Protein AF-A0AA42CRQ1-F1 (afdb_monomer_lite)

Radius of gyration: 16.34 Å; chains: 1; bounding box: 42×25×51 Å

Organism: NCBI:txid2949735

Sequence (83 aa):
MFAILRQAGGRRYEVDFEDDAVVVDVAMNATTVQITMTAADDDDPEKKRFVTVAVPREALITALAVAGRCAGPGSKQKPKLVS

Secondary structure (DSSP, 8-state):
-EEEEE-TTS-EEEEE-TTS-EEEEEEE-SSEEEEEEEETT---TTT--EEEEEEEHHHHHHHHHHHHHH--S----------

pLDDT: mean 70.41, std 16.45, range [39.75, 91.81]

Foldseek 3Di:
DWDWDQDPVRDTDIFCLDPFDKDWDWDDDPFKIKIKIWGPPCPDPVPIRMDIDIDTPVVVVVVVVVVVVVPDPDDPPPDDDDD

Structure (mmCIF, N/CA/C/O backbone):
data_AF-A0AA42CRQ1-F1
#
_entry.id   AF-A0AA42CRQ1-F1
#
loop_
_atom_site.group_PDB
_atom_site.id
_atom_site.type_symbol
_atom_site.label_atom_id
_atom_site.label_alt_id
_atom_site.label_comp_id
_atom_site.label_asym_id
_atom_site.label_entity_id
_atom_site.label_seq_id
_atom_site.pdbx_PDB_ins_code
_atom_site.Cartn_x
_atom_site.Cartn_y
_atom_site.Cartn_z
_atom_site.occupancy
_atom_site.B_iso_or_equiv
_atom_site.auth_seq_id
_atom_site.auth_comp_id
_atom_site.auth_asym_id
_atom_site.auth_atom_id
_atom_site.pdbx_PDB_model_num
ATOM 1 N N . MET A 1 1 ? 1.852 4.555 -16.581 1.00 54.75 1 MET A N 1
ATOM 2 C CA . MET A 1 1 ? 0.812 4.115 -15.620 1.00 54.75 1 MET A CA 1
ATOM 3 C C . MET A 1 1 ? 1.001 4.866 -14.305 1.00 54.75 1 MET A C 1
ATOM 5 O O . MET A 1 1 ? 2.097 4.890 -13.770 1.00 54.75 1 MET A O 1
ATOM 9 N N . PHE A 1 2 ? -0.058 5.481 -13.765 1.00 46.41 2 PHE A N 1
ATOM 10 C CA . PHE A 1 2 ? 0.024 6.294 -12.541 1.00 46.41 2 PHE A CA 1
ATOM 11 C C . PHE A 1 2 ? -0.741 5.629 -11.396 1.00 46.41 2 PHE A C 1
ATOM 13 O O . PHE A 1 2 ? -1.896 5.234 -11.581 1.00 46.41 2 PHE A O 1
ATOM 20 N N . ALA A 1 3 ? -0.149 5.569 -10.200 1.00 55.28 3 ALA A N 1
ATOM 21 C CA . ALA A 1 3 ? -0.899 5.250 -8.989 1.00 55.28 3 ALA A CA 1
ATOM 22 C C . ALA A 1 3 ? -1.269 6.560 -8.282 1.00 55.28 3 ALA A C 1
ATOM 24 O O . ALA A 1 3 ? -0.418 7.260 -7.734 1.00 55.28 3 ALA A O 1
ATOM 25 N N . ILE A 1 4 ? -2.558 6.910 -8.305 1.00 53.91 4 ILE A N 1
ATOM 26 C CA . ILE A 1 4 ? -3.066 8.102 -7.619 1.00 53.91 4 ILE A CA 1
ATOM 27 C C . ILE A 1 4 ? -3.657 7.671 -6.282 1.00 53.91 4 ILE A C 1
ATOM 29 O O . ILE A 1 4 ? -4.752 7.107 -6.225 1.00 53.91 4 ILE A O 1
ATOM 33 N N . LEU A 1 5 ? -2.961 7.997 -5.195 1.00 57.12 5 LEU A N 1
ATOM 34 C CA . LEU A 1 5 ? -3.457 7.769 -3.843 1.00 57.12 5 LEU A CA 1
ATOM 35 C C . LEU A 1 5 ? -4.049 9.064 -3.289 1.00 57.12 5 LEU A C 1
ATOM 37 O O . LEU A 1 5 ? -3.382 10.092 -3.152 1.00 57.12 5 LEU A O 1
ATOM 41 N N . ARG A 1 6 ? -5.347 9.007 -2.976 1.00 53.00 6 ARG A N 1
ATOM 42 C CA . ARG A 1 6 ? -6.088 10.094 -2.332 1.00 53.00 6 ARG A CA 1
ATOM 43 C C . ARG A 1 6 ? -6.285 9.743 -0.864 1.00 53.00 6 ARG A C 1
ATOM 45 O O . ARG A 1 6 ? -7.201 9.002 -0.521 1.00 53.00 6 ARG A O 1
ATOM 52 N N . GLN A 1 7 ? -5.425 10.264 0.007 1.00 44.34 7 GLN A N 1
ATOM 53 C CA . GLN A 1 7 ? -5.674 10.191 1.445 1.00 44.34 7 GLN A CA 1
ATOM 54 C C . GLN A 1 7 ? -6.844 11.125 1.801 1.00 44.34 7 GLN A C 1
ATOM 56 O O . GLN A 1 7 ? -6.999 12.189 1.198 1.00 44.34 7 GLN A O 1
ATOM 61 N N . ALA A 1 8 ? -7.630 10.783 2.826 1.00 47.09 8 ALA A N 1
ATOM 62 C CA . ALA A 1 8 ? -8.777 11.571 3.303 1.00 47.09 8 ALA A CA 1
ATOM 63 C C . ALA A 1 8 ? -8.437 13.006 3.791 1.00 47.09 8 ALA A C 1
ATOM 65 O O . ALA A 1 8 ? -9.331 13.748 4.175 1.00 47.09 8 ALA A O 1
ATOM 66 N N . GLY A 1 9 ? -7.163 13.418 3.748 1.00 53.12 9 GLY A N 1
ATOM 67 C CA . GLY A 1 9 ? -6.696 14.780 4.038 1.00 53.12 9 GLY A CA 1
ATOM 68 C C . GLY A 1 9 ? -6.429 15.650 2.802 1.00 53.12 9 GLY A C 1
ATOM 69 O O . GLY A 1 9 ? -5.784 16.684 2.929 1.00 53.12 9 GLY A O 1
ATOM 70 N N . GLY A 1 10 ? -6.835 15.224 1.598 1.00 51.25 10 GLY A N 1
ATOM 71 C CA . GLY A 1 10 ? -6.697 16.015 0.362 1.00 51.25 10 GLY A CA 1
ATOM 72 C C . GLY A 1 10 ? -5.275 16.098 -0.210 1.00 51.25 10 GLY A C 1
ATOM 73 O O . GLY A 1 10 ? -5.072 16.685 -1.272 1.00 51.25 10 GLY A O 1
ATOM 74 N N . ARG A 1 11 ? -4.286 15.486 0.449 1.00 51.53 11 ARG A N 1
ATOM 75 C CA . ARG A 1 11 ? -2.910 15.411 -0.048 1.00 51.53 11 ARG A CA 1
ATOM 76 C C . ARG A 1 11 ? -2.827 14.326 -1.122 1.00 51.53 11 ARG A C 1
ATOM 78 O O . ARG A 1 11 ? -3.069 13.151 -0.846 1.00 51.53 11 ARG A O 1
ATOM 85 N N . ARG A 1 12 ? -2.548 14.749 -2.356 1.00 60.31 12 ARG A N 1
ATOM 86 C CA . ARG A 1 12 ? -2.350 13.869 -3.510 1.00 60.31 12 ARG A CA 1
ATOM 87 C C . ARG A 1 12 ? -0.887 13.451 -3.535 1.00 60.31 12 ARG A C 1
ATOM 89 O O . ARG A 1 12 ? -0.018 14.293 -3.740 1.00 60.31 12 ARG A O 1
ATOM 96 N N . TYR A 1 13 ? -0.644 12.168 -3.306 1.00 61.19 13 TYR A N 1
ATOM 97 C CA . TYR A 1 13 ? 0.643 11.556 -3.596 1.00 61.19 13 TYR A CA 1
ATOM 98 C C . TYR A 1 13 ? 0.504 10.889 -4.956 1.00 61.19 13 TYR A C 1
ATOM 100 O O . TYR A 1 13 ? -0.309 9.980 -5.133 1.00 61.19 13 TYR A O 1
ATOM 108 N N . GLU A 1 14 ? 1.225 11.431 -5.926 1.00 62.91 14 GLU A N 1
ATOM 109 C CA . GLU A 1 14 ? 1.280 10.913 -7.283 1.00 62.91 14 GLU A CA 1
ATOM 110 C C . GLU A 1 14 ? 2.686 10.384 -7.496 1.00 62.91 14 GLU A C 1
ATOM 112 O O . GLU A 1 14 ? 3.654 11.139 -7.438 1.00 62.91 14 GLU A O 1
ATOM 117 N N . VAL A 1 15 ? 2.775 9.070 -7.658 1.00 70.62 15 VAL A N 1
ATOM 118 C CA . VAL A 1 15 ? 3.988 8.407 -8.115 1.00 70.62 15 VAL A CA 1
ATOM 119 C C . VAL A 1 15 ? 3.682 7.918 -9.521 1.00 70.62 15 VAL A C 1
ATOM 121 O O . VAL A 1 15 ? 2.718 7.173 -9.735 1.00 70.62 15 VAL A O 1
ATOM 124 N N . ASP A 1 16 ? 4.455 8.418 -10.480 1.00 72.69 16 ASP A N 1
ATOM 125 C CA . ASP A 1 16 ? 4.443 7.912 -11.844 1.00 72.69 16 ASP A CA 1
ATOM 126 C C . ASP A 1 16 ? 5.320 6.664 -11.888 1.00 72.69 16 ASP A C 1
ATOM 128 O O . ASP A 1 16 ? 6.516 6.733 -11.606 1.00 72.69 16 ASP A O 1
ATOM 132 N N . PHE A 1 17 ? 4.695 5.525 -12.172 1.00 72.00 17 PHE A N 1
ATOM 133 C CA . PHE A 1 17 ? 5.383 4.248 -12.340 1.00 72.00 17 PHE A CA 1
ATOM 134 C C . PHE A 1 17 ? 5.742 3.999 -13.809 1.00 72.00 17 PHE A C 1
ATOM 136 O O . PHE A 1 17 ? 6.241 2.927 -14.125 1.00 72.00 17 PHE A O 1
ATOM 143 N N . GLU A 1 18 ? 5.489 4.966 -14.703 1.00 75.38 18 GLU A N 1
ATOM 144 C CA . GLU A 1 18 ? 5.698 4.828 -16.145 1.00 75.38 18 GLU A CA 1
ATOM 145 C C . GLU A 1 18 ? 5.040 3.534 -16.659 1.00 75.38 18 GLU A C 1
ATOM 147 O O . GLU A 1 18 ? 3.980 3.151 -16.160 1.00 75.38 18 GLU A O 1
ATOM 152 N N . ASP A 1 19 ? 5.589 2.871 -17.670 1.00 71.69 19 ASP A N 1
ATOM 153 C CA . ASP A 1 19 ? 5.025 1.620 -18.195 1.00 71.69 19 ASP A CA 1
ATOM 154 C C . ASP A 1 19 ? 5.569 0.368 -17.487 1.00 71.69 19 ASP A C 1
ATOM 156 O O . ASP A 1 19 ? 5.350 -0.754 -17.951 1.00 71.69 19 ASP A O 1
ATOM 160 N N . ASP A 1 20 ? 6.222 0.552 -16.338 1.00 75.69 20 ASP A N 1
ATOM 161 C CA . ASP A 1 20 ? 6.811 -0.544 -15.584 1.00 75.69 20 ASP A CA 1
ATOM 162 C C . ASP A 1 20 ? 5.742 -1.351 -14.848 1.00 75.69 20 ASP A C 1
ATOM 164 O O . ASP A 1 20 ? 4.720 -0.839 -14.368 1.00 75.69 20 ASP A O 1
ATOM 168 N N . ALA A 1 21 ? 5.991 -2.655 -14.725 1.00 73.56 21 ALA A N 1
ATOM 169 C CA . ALA A 1 21 ? 5.156 -3.505 -13.895 1.00 73.56 21 ALA A CA 1
ATOM 170 C C . ALA A 1 21 ? 5.213 -3.018 -12.437 1.00 73.56 21 ALA A C 1
ATOM 172 O O . ALA A 1 21 ? 6.268 -2.648 -11.930 1.00 73.56 21 ALA A O 1
ATOM 173 N N . VAL A 1 22 ? 4.075 -3.031 -11.739 1.00 80.50 22 VAL A N 1
ATOM 174 C CA . VAL A 1 22 ? 3.987 -2.592 -10.338 1.00 80.50 22 VAL A CA 1
ATOM 175 C C . VAL A 1 22 ? 3.702 -3.791 -9.442 1.00 80.50 22 VAL A C 1
ATOM 177 O O . VAL A 1 22 ? 2.701 -4.488 -9.618 1.00 80.50 22 VAL A O 1
ATOM 180 N N . VAL A 1 23 ? 4.558 -4.003 -8.446 1.00 84.06 23 VAL A N 1
ATOM 181 C CA . VAL A 1 23 ? 4.351 -4.971 -7.366 1.00 84.06 23 VAL A CA 1
ATOM 182 C C . VAL A 1 23 ? 3.590 -4.286 -6.239 1.00 84.06 23 VAL A C 1
ATOM 184 O O . VAL A 1 23 ? 3.999 -3.228 -5.764 1.00 84.06 23 VAL A O 1
ATOM 187 N N . VAL A 1 24 ? 2.477 -4.885 -5.811 1.00 84.25 24 VAL A N 1
ATOM 188 C CA . VAL A 1 24 ? 1.670 -4.393 -4.688 1.00 84.25 24 VAL A CA 1
ATOM 189 C C . VAL A 1 24 ? 1.766 -5.377 -3.530 1.00 84.25 24 VAL A C 1
ATOM 191 O O . VAL A 1 24 ? 1.200 -6.467 -3.588 1.00 84.25 24 VAL A O 1
ATOM 194 N N . ASP A 1 25 ? 2.433 -4.959 -2.462 1.00 85.06 25 ASP A N 1
ATOM 195 C CA . ASP A 1 25 ? 2.526 -5.695 -1.209 1.00 85.06 25 ASP A CA 1
ATOM 196 C C . ASP A 1 25 ? 1.497 -5.174 -0.210 1.00 85.06 25 ASP A C 1
ATOM 198 O O . ASP A 1 25 ? 1.406 -3.975 0.064 1.00 85.06 25 ASP A O 1
ATOM 202 N N . VAL A 1 26 ? 0.725 -6.090 0.371 1.00 86.69 26 VAL A N 1
ATOM 203 C CA . VAL A 1 26 ? -0.272 -5.766 1.394 1.00 86.69 26 VAL A CA 1
ATOM 204 C C . VAL A 1 26 ? 0.091 -6.484 2.683 1.00 86.69 26 VAL A C 1
ATOM 206 O O . VAL A 1 26 ? 0.002 -7.706 2.779 1.00 86.69 26 VAL A O 1
ATOM 209 N N . ALA A 1 27 ? 0.467 -5.708 3.694 1.00 89.38 27 ALA A N 1
ATOM 210 C CA . ALA A 1 27 ? 0.703 -6.184 5.048 1.00 89.38 27 ALA A CA 1
ATOM 211 C C . ALA A 1 27 ? -0.422 -5.703 5.965 1.00 89.38 27 ALA A C 1
ATOM 213 O O . ALA A 1 27 ? -0.907 -4.579 5.860 1.00 89.38 27 ALA A O 1
ATOM 214 N N . MET A 1 28 ? -0.854 -6.549 6.892 1.00 88.88 28 MET A N 1
ATOM 215 C CA . MET A 1 28 ? -2.008 -6.262 7.735 1.00 88.88 28 MET A CA 1
ATOM 216 C C . MET A 1 28 ? -1.763 -6.730 9.159 1.00 88.88 28 MET A C 1
ATOM 218 O O . MET A 1 28 ? -1.288 -7.840 9.386 1.00 88.88 28 MET A O 1
ATOM 222 N N . ASN A 1 29 ? -2.123 -5.885 10.120 1.00 90.94 29 ASN A N 1
ATOM 223 C CA . ASN A 1 29 ? -2.171 -6.240 11.532 1.00 90.94 29 ASN A CA 1
ATOM 224 C C . ASN A 1 29 ? -3.577 -5.983 12.103 1.00 90.94 29 ASN A C 1
ATOM 226 O O . ASN A 1 29 ? -4.528 -5.737 11.358 1.00 90.94 29 ASN A O 1
ATOM 230 N N . ALA A 1 30 ? -3.724 -6.075 13.427 1.00 91.81 30 ALA A N 1
ATOM 231 C CA . ALA A 1 30 ? -5.012 -5.913 14.101 1.00 91.81 30 ALA A CA 1
ATOM 232 C C . ALA A 1 30 ? -5.645 -4.519 13.916 1.00 91.81 30 ALA A C 1
ATOM 234 O O . ALA A 1 30 ? -6.865 -4.400 13.965 1.00 91.81 30 ALA A O 1
ATOM 235 N N . THR A 1 31 ? -4.844 -3.481 13.671 1.00 90.25 31 THR A N 1
ATOM 236 C CA . THR A 1 31 ? -5.296 -2.079 13.676 1.00 90.25 31 THR A CA 1
ATOM 237 C C . THR A 1 31 ? -5.150 -1.408 12.312 1.00 90.25 31 THR A C 1
ATOM 239 O O . THR A 1 31 ? -5.957 -0.552 11.948 1.00 90.25 31 THR A O 1
ATOM 242 N N . THR A 1 32 ? -4.154 -1.812 11.528 1.00 90.06 32 THR A N 1
ATOM 243 C CA . THR A 1 32 ? -3.701 -1.093 10.336 1.00 90.06 32 THR A CA 1
ATOM 244 C C . THR A 1 32 ? -3.455 -2.057 9.185 1.00 90.06 32 THR A C 1
ATOM 246 O O . THR A 1 32 ? -2.955 -3.168 9.372 1.00 90.06 32 THR A O 1
ATOM 249 N N . VAL A 1 33 ? -3.774 -1.598 7.980 1.00 90.06 33 VAL A N 1
ATOM 250 C CA . VAL A 1 33 ? -3.359 -2.213 6.722 1.00 90.06 33 VAL A CA 1
ATOM 251 C C . VAL A 1 33 ? -2.342 -1.289 6.072 1.00 90.06 33 VAL A C 1
ATOM 253 O O . VAL A 1 33 ? -2.609 -0.102 5.883 1.00 90.06 33 VAL A O 1
ATOM 256 N N . GLN A 1 34 ? -1.175 -1.832 5.764 1.00 89.50 34 GLN A N 1
ATOM 257 C CA . GLN A 1 34 ? -0.126 -1.167 5.017 1.00 89.50 34 GLN A CA 1
ATOM 258 C C . GLN A 1 34 ? -0.117 -1.711 3.591 1.00 89.50 34 GLN A C 1
ATOM 260 O O . GLN A 1 34 ? -0.031 -2.919 3.383 1.00 89.50 34 GLN A O 1
ATOM 265 N N . ILE A 1 35 ? -0.209 -0.814 2.618 1.00 88.31 35 ILE A N 1
ATOM 266 C CA . ILE A 1 35 ? -0.124 -1.134 1.196 1.00 88.31 35 ILE A CA 1
ATOM 267 C C . ILE A 1 35 ? 1.131 -0.453 0.674 1.00 88.31 35 ILE A C 1
ATOM 269 O O . ILE A 1 35 ? 1.250 0.769 0.766 1.00 88.31 35 ILE A O 1
ATOM 273 N N . THR A 1 36 ? 2.049 -1.242 0.139 1.00 84.38 36 THR A N 1
ATOM 274 C CA . THR A 1 36 ? 3.261 -0.772 -0.519 1.00 84.38 36 THR A CA 1
ATOM 275 C C . THR A 1 36 ? 3.139 -1.084 -2.002 1.00 84.38 36 THR A C 1
ATOM 277 O O . THR A 1 36 ? 2.811 -2.206 -2.368 1.00 84.38 36 THR A O 1
ATOM 280 N N . MET A 1 37 ? 3.379 -0.106 -2.864 1.00 84.75 37 MET A N 1
ATOM 281 C CA . MET A 1 37 ? 3.456 -0.308 -4.310 1.00 84.75 37 MET A CA 1
ATOM 282 C C . MET A 1 37 ? 4.862 0.051 -4.764 1.00 84.75 37 MET A C 1
ATOM 284 O O . MET A 1 37 ? 5.341 1.120 -4.391 1.00 84.75 37 MET A O 1
ATOM 288 N N . THR A 1 38 ? 5.499 -0.807 -5.552 1.00 83.81 38 THR A N 1
ATOM 289 C CA . THR A 1 38 ? 6.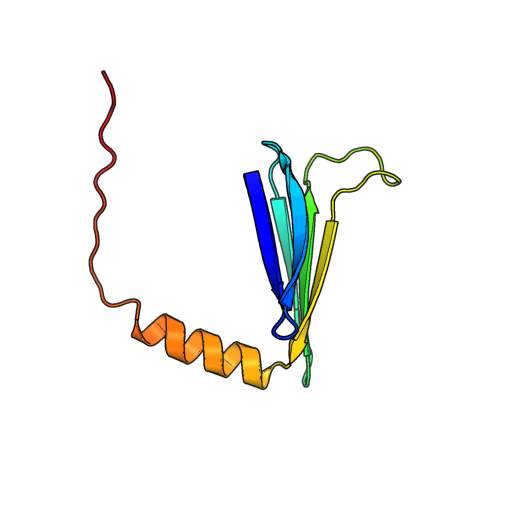892 -0.652 -5.997 1.00 83.81 38 THR A CA 1
ATOM 290 C C . THR A 1 38 ? 6.992 -0.969 -7.486 1.00 83.81 38 THR A C 1
ATOM 292 O O . THR A 1 38 ? 6.392 -1.946 -7.933 1.00 83.81 38 THR A O 1
ATOM 295 N N . ALA A 1 39 ? 7.745 -0.178 -8.253 1.00 82.69 39 ALA A N 1
ATOM 296 C CA . ALA A 1 39 ? 8.111 -0.540 -9.624 1.00 82.69 39 ALA A CA 1
ATOM 297 C C . ALA A 1 39 ? 8.947 -1.836 -9.616 1.00 82.69 39 ALA A C 1
ATOM 299 O O . ALA A 1 39 ? 9.892 -1.965 -8.836 1.00 82.69 39 ALA A O 1
ATOM 300 N N . ALA A 1 40 ? 8.571 -2.814 -10.439 1.00 70.94 40 ALA A N 1
ATOM 301 C CA . ALA A 1 40 ? 9.177 -4.142 -10.471 1.00 70.94 40 ALA A CA 1
ATOM 302 C C . ALA A 1 40 ? 10.609 -4.116 -11.025 1.00 70.94 40 ALA A C 1
ATOM 304 O O . ALA A 1 40 ? 11.465 -4.819 -10.495 1.00 70.94 40 ALA A O 1
ATOM 305 N N . ASP A 1 41 ? 10.854 -3.270 -12.028 1.00 65.44 41 ASP A N 1
ATOM 306 C CA . ASP A 1 41 ? 12.106 -3.211 -12.796 1.00 65.44 41 ASP A CA 1
ATOM 307 C C . ASP A 1 41 ? 12.992 -2.013 -12.404 1.00 65.44 41 ASP A C 1
ATOM 309 O O . ASP A 1 41 ? 13.825 -1.539 -13.175 1.00 65.44 41 ASP A O 1
ATOM 313 N N . ASP A 1 42 ? 12.824 -1.498 -11.184 1.00 64.44 42 ASP A N 1
ATOM 314 C CA . ASP A 1 42 ? 13.679 -0.432 -10.661 1.00 64.44 42 ASP A CA 1
ATOM 315 C C . ASP A 1 42 ? 14.951 -1.046 -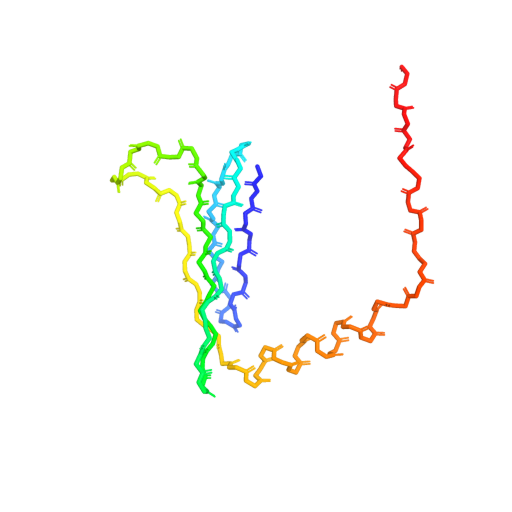10.044 1.00 64.44 42 ASP A C 1
ATOM 317 O O . ASP A 1 42 ? 15.027 -1.336 -8.841 1.00 64.44 42 ASP A O 1
ATOM 321 N N . ASP A 1 43 ? 15.933 -1.303 -10.916 1.00 60.44 43 ASP A N 1
ATOM 322 C CA . ASP A 1 43 ? 17.257 -1.862 -10.591 1.00 60.44 43 ASP A CA 1
ATOM 323 C C . ASP A 1 43 ? 18.110 -0.925 -9.714 1.00 60.44 43 ASP A C 1
ATOM 325 O O . ASP A 1 43 ? 19.121 -1.346 -9.144 1.00 60.44 43 ASP A O 1
ATOM 329 N N . ASP A 1 44 ? 17.710 0.343 -9.578 1.00 60.16 44 ASP A N 1
ATOM 330 C CA . ASP A 1 44 ? 18.390 1.343 -8.761 1.00 60.16 44 ASP A CA 1
ATOM 331 C C . ASP A 1 44 ? 17.728 1.438 -7.366 1.00 60.16 44 ASP A C 1
ATOM 333 O O . ASP A 1 44 ? 16.648 2.021 -7.209 1.00 60.16 44 ASP A O 1
ATOM 337 N N . PRO A 1 45 ? 18.353 0.893 -6.303 1.00 61.94 45 PRO A N 1
ATOM 338 C CA . PRO A 1 45 ? 17.790 0.934 -4.956 1.00 61.94 45 PRO A CA 1
ATOM 339 C C . PRO A 1 45 ? 17.664 2.356 -4.387 1.00 61.94 45 PRO A C 1
ATOM 341 O O . PRO A 1 45 ? 16.899 2.540 -3.440 1.00 61.94 45 PRO A O 1
ATOM 344 N N . GLU A 1 46 ? 18.365 3.353 -4.943 1.00 61.06 46 GLU A N 1
ATOM 345 C CA . GLU A 1 46 ? 18.249 4.761 -4.542 1.00 61.06 46 GLU A CA 1
ATOM 346 C C . GLU A 1 46 ? 17.121 5.499 -5.281 1.00 61.06 46 GLU A C 1
ATOM 348 O O . GLU A 1 46 ? 16.647 6.529 -4.796 1.00 61.06 46 GLU A O 1
ATOM 353 N N . LYS A 1 47 ? 16.656 4.971 -6.423 1.00 59.81 47 LYS A N 1
ATOM 354 C CA . LYS A 1 47 ? 15.583 5.573 -7.237 1.00 59.81 47 LYS A CA 1
ATOM 355 C C . LYS A 1 47 ? 14.285 4.792 -7.265 1.00 59.81 47 LYS A C 1
ATOM 357 O O . LYS A 1 47 ? 13.341 5.285 -7.879 1.00 59.81 47 LYS A O 1
ATOM 362 N N . LYS A 1 48 ? 14.215 3.664 -6.546 1.00 67.44 48 LYS A N 1
ATOM 363 C CA . LYS A 1 48 ? 13.000 2.860 -6.396 1.00 67.44 48 LYS A CA 1
ATOM 364 C C . LYS A 1 48 ? 11.771 3.744 -6.252 1.00 67.44 48 LYS A C 1
ATOM 366 O O . LYS A 1 48 ? 11.540 4.368 -5.215 1.00 67.44 48 LYS A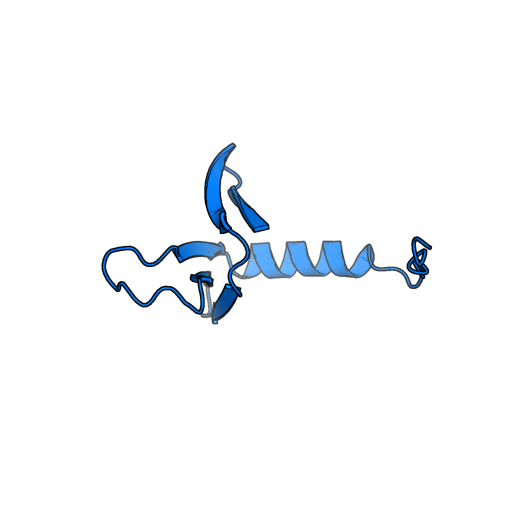 O 1
ATOM 371 N N . ARG A 1 49 ? 10.962 3.779 -7.306 1.00 74.44 49 ARG A N 1
ATOM 372 C CA . ARG A 1 49 ? 9.637 4.384 -7.275 1.00 74.44 49 ARG A CA 1
ATOM 373 C C . ARG A 1 49 ? 8.770 3.480 -6.425 1.00 74.44 49 ARG A C 1
ATOM 375 O O . ARG A 1 49 ? 8.360 2.401 -6.851 1.00 74.44 49 ARG A O 1
ATOM 382 N N . PHE A 1 50 ? 8.536 3.906 -5.191 1.00 78.06 50 PHE A N 1
ATOM 383 C CA . PHE A 1 50 ? 7.621 3.225 -4.296 1.00 78.06 50 PHE A CA 1
ATOM 384 C C . PHE A 1 50 ? 6.712 4.208 -3.572 1.00 78.06 50 PHE A C 1
ATOM 386 O O . PHE A 1 50 ? 7.041 5.374 -3.348 1.00 78.06 50 PHE A O 1
ATOM 393 N N . VAL A 1 51 ? 5.547 3.712 -3.178 1.00 80.81 51 VAL A N 1
ATOM 394 C CA . VAL A 1 51 ? 4.640 4.421 -2.285 1.00 80.81 51 VAL A CA 1
ATOM 395 C C . VAL A 1 51 ? 4.128 3.468 -1.225 1.00 80.81 51 VAL A C 1
ATOM 397 O O . VAL A 1 51 ? 3.703 2.358 -1.529 1.00 80.81 51 VAL A O 1
ATOM 400 N N . THR A 1 52 ? 4.140 3.926 0.023 1.00 82.62 52 THR A N 1
ATOM 401 C CA . THR A 1 52 ? 3.589 3.185 1.156 1.00 82.62 52 THR A CA 1
ATOM 402 C C . THR A 1 52 ? 2.468 3.993 1.778 1.00 82.62 52 THR A C 1
ATOM 404 O O . THR A 1 52 ? 2.655 5.153 2.144 1.00 82.62 52 THR A O 1
ATOM 407 N N . VAL A 1 53 ? 1.302 3.372 1.933 1.00 84.56 53 VAL A N 1
ATOM 408 C CA . VAL A 1 53 ? 0.162 3.958 2.639 1.00 84.56 53 VAL A CA 1
ATOM 409 C C . VAL A 1 53 ? -0.282 3.059 3.774 1.00 84.56 53 VAL A C 1
ATOM 411 O O . VAL A 1 53 ? -0.376 1.844 3.628 1.00 84.56 53 VAL A O 1
ATOM 414 N N . ALA A 1 54 ? -0.583 3.680 4.909 1.00 86.69 54 ALA A N 1
ATOM 415 C CA . ALA A 1 54 ? -1.158 3.020 6.066 1.00 86.69 54 ALA A CA 1
ATOM 416 C C . ALA A 1 54 ? -2.591 3.515 6.257 1.00 86.69 54 ALA A C 1
ATOM 418 O O . ALA A 1 54 ? -2.835 4.719 6.354 1.00 86.69 54 ALA A O 1
ATOM 419 N N . VAL A 1 55 ? -3.541 2.587 6.314 1.00 88.44 55 VAL A N 1
ATOM 420 C CA . VAL A 1 55 ? -4.957 2.887 6.543 1.00 88.44 55 VAL A CA 1
ATOM 421 C C . VAL A 1 55 ? -5.488 2.091 7.735 1.00 88.44 55 VAL A C 1
ATOM 423 O O . VAL A 1 55 ? -5.062 0.952 7.944 1.00 88.44 55 VAL A O 1
ATOM 426 N N . PRO A 1 56 ? -6.429 2.641 8.525 1.00 91.31 56 PRO A N 1
ATOM 427 C CA . PRO A 1 56 ? -7.077 1.879 9.584 1.00 91.31 56 PRO A CA 1
ATOM 428 C C . PRO A 1 56 ? -7.811 0.666 9.006 1.00 91.31 56 PRO A C 1
ATOM 430 O O . PRO A 1 56 ? -8.587 0.793 8.055 1.00 91.31 56 PRO A O 1
ATOM 433 N N . ARG A 1 57 ? -7.594 -0.505 9.608 1.00 90.50 57 ARG A N 1
ATOM 434 C CA . ARG A 1 57 ? -8.156 -1.790 9.168 1.00 90.50 57 ARG A CA 1
ATOM 435 C C . ARG A 1 57 ? -9.672 -1.738 9.015 1.00 90.50 57 ARG A C 1
ATOM 437 O O . ARG A 1 57 ? -10.198 -2.096 7.967 1.00 90.50 57 ARG A O 1
ATOM 444 N N . GLU A 1 58 ? -10.365 -1.258 10.041 1.00 91.62 58 GLU A N 1
ATOM 445 C CA . GLU A 1 58 ? -11.831 -1.216 10.058 1.00 91.62 58 GLU A CA 1
ATOM 446 C C . GLU A 1 58 ? -12.398 -0.253 9.007 1.00 91.62 58 GLU A C 1
ATOM 448 O O . GLU A 1 58 ? -13.418 -0.539 8.376 1.00 91.62 58 GLU A O 1
ATOM 453 N N . ALA A 1 59 ? -11.702 0.860 8.751 1.00 88.69 59 ALA A N 1
ATOM 454 C CA . ALA A 1 59 ? -12.083 1.800 7.702 1.00 88.69 59 ALA A CA 1
ATOM 455 C C . ALA A 1 59 ? -11.939 1.164 6.310 1.00 88.69 59 ALA A C 1
ATOM 457 O O . ALA A 1 59 ? -12.841 1.297 5.481 1.00 88.69 59 ALA A O 1
ATOM 458 N N . LEU A 1 60 ? -10.850 0.422 6.072 1.00 87.00 60 LEU A N 1
ATOM 459 C CA . LEU A 1 60 ? -10.645 -0.292 4.812 1.00 87.00 60 LEU A CA 1
ATOM 460 C C . LEU A 1 60 ? -11.686 -1.399 4.608 1.00 87.00 60 LEU A C 1
ATOM 462 O O . LEU A 1 60 ? -12.284 -1.468 3.538 1.00 87.00 60 LEU A O 1
ATOM 466 N N . ILE A 1 61 ? -11.944 -2.230 5.623 1.00 88.06 61 I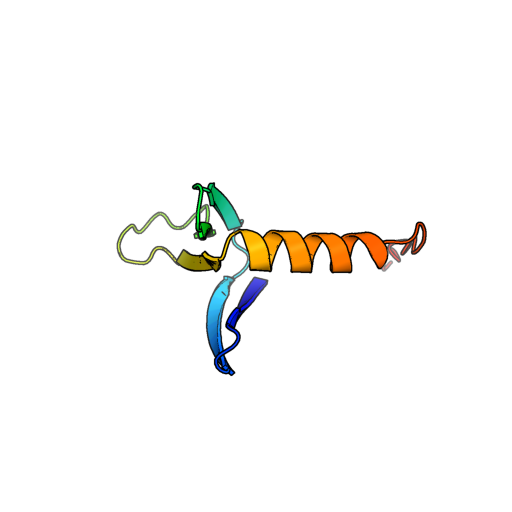LE A N 1
ATOM 467 C CA . ILE A 1 61 ? -12.953 -3.302 5.552 1.00 88.06 61 ILE A CA 1
ATOM 468 C C . ILE A 1 61 ? -14.332 -2.715 5.238 1.00 88.06 61 ILE A C 1
ATOM 470 O O . ILE A 1 61 ? -15.032 -3.210 4.355 1.00 88.06 61 ILE A O 1
ATOM 474 N N . THR A 1 62 ? -14.703 -1.624 5.910 1.00 90.88 62 THR A N 1
ATOM 475 C CA . THR A 1 62 ? -15.977 -0.936 5.672 1.00 90.88 62 THR A CA 1
ATOM 476 C C . THR A 1 62 ? -16.069 -0.414 4.238 1.00 90.88 62 THR A C 1
ATOM 478 O O . THR A 1 62 ? -17.070 -0.654 3.559 1.00 90.88 62 THR A O 1
ATOM 481 N N . ALA A 1 63 ? -15.020 0.254 3.747 1.00 87.12 63 ALA A N 1
ATOM 482 C CA . ALA A 1 63 ? -14.967 0.776 2.383 1.00 87.12 63 ALA A CA 1
ATOM 483 C C . ALA A 1 63 ? -15.041 -0.34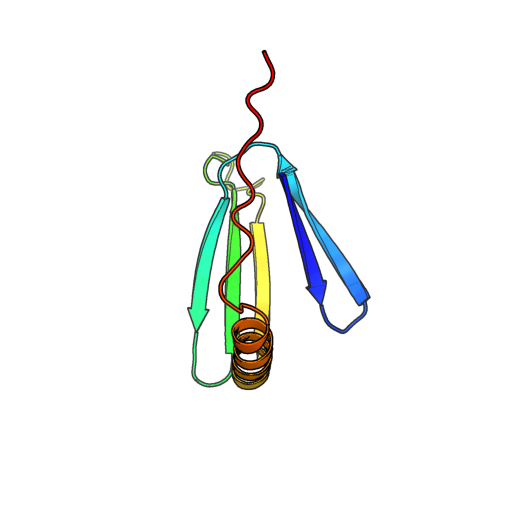2 1.328 1.00 87.12 63 ALA A C 1
ATOM 485 O O . ALA A 1 63 ? -15.799 -0.227 0.364 1.00 87.12 63 ALA A O 1
ATOM 486 N N . LEU A 1 64 ? -14.326 -1.453 1.534 1.00 86.06 64 LEU A N 1
ATOM 487 C CA . LEU A 1 64 ? -14.376 -2.626 0.658 1.00 86.06 64 LEU A CA 1
ATOM 488 C C . LEU A 1 64 ? -15.756 -3.286 0.664 1.00 86.06 64 LEU A C 1
ATOM 490 O O . LEU A 1 64 ? -16.263 -3.645 -0.395 1.00 86.06 64 LEU A O 1
ATOM 494 N N . ALA A 1 65 ? -16.402 -3.400 1.826 1.00 87.81 65 ALA A N 1
ATOM 495 C CA . ALA A 1 65 ? -17.758 -3.930 1.919 1.00 87.81 65 ALA A CA 1
ATOM 496 C C . ALA A 1 65 ? -18.766 -3.052 1.155 1.00 87.81 65 ALA A C 1
ATOM 498 O O . ALA A 1 65 ? -19.678 -3.578 0.519 1.00 87.81 65 ALA A O 1
ATOM 499 N N . VAL A 1 66 ? -18.607 -1.722 1.186 1.00 85.69 66 VAL A N 1
ATOM 500 C CA . VAL A 1 66 ? -19.401 -0.787 0.365 1.00 85.69 66 VAL A CA 1
ATOM 501 C C . VAL A 1 66 ? -19.121 -0.999 -1.123 1.00 85.69 66 VAL A C 1
ATOM 503 O O . VAL A 1 66 ? -20.063 -1.171 -1.894 1.00 85.69 66 VAL A O 1
ATOM 506 N N . ALA A 1 67 ? -17.849 -1.041 -1.523 1.00 80.81 67 ALA A N 1
ATOM 507 C CA . ALA A 1 67 ? -17.453 -1.215 -2.919 1.00 80.81 67 ALA A CA 1
ATOM 508 C C . ALA A 1 67 ? -17.930 -2.558 -3.502 1.00 80.81 67 ALA A C 1
ATOM 510 O O . ALA A 1 67 ? -18.449 -2.599 -4.616 1.00 80.81 67 A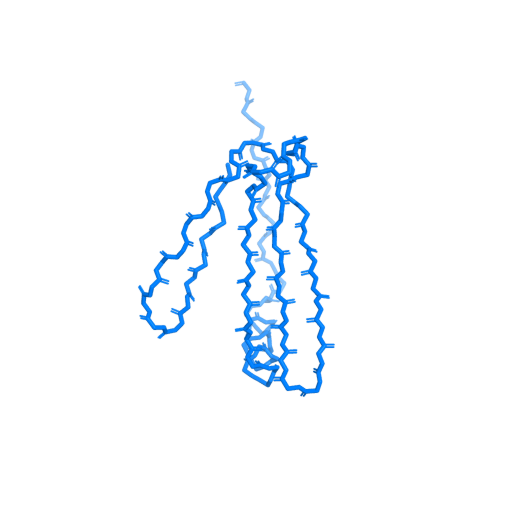LA A O 1
ATOM 511 N N . GLY A 1 68 ? -17.837 -3.643 -2.727 1.00 75.69 68 GLY A N 1
ATOM 512 C CA . GLY A 1 68 ? -18.293 -4.977 -3.121 1.00 75.69 68 GLY A CA 1
ATOM 513 C C . GLY A 1 68 ? -19.803 -5.066 -3.347 1.00 75.69 68 GLY A C 1
ATOM 514 O O . GLY A 1 68 ? -20.248 -5.852 -4.175 1.00 75.69 68 GLY A O 1
ATOM 515 N N . ARG A 1 69 ? -20.603 -4.217 -2.685 1.00 65.06 69 ARG A N 1
ATOM 516 C CA . ARG A 1 69 ? -22.049 -4.108 -2.949 1.00 65.06 69 ARG A CA 1
ATOM 517 C C . ARG A 1 69 ? -22.371 -3.342 -4.236 1.00 65.06 69 ARG A C 1
ATOM 519 O O . ARG A 1 69 ? -23.437 -3.554 -4.802 1.00 65.06 69 ARG A O 1
ATOM 526 N N . CYS A 1 70 ? -21.465 -2.484 -4.707 1.00 54.34 70 CYS A N 1
ATOM 527 C CA . CYS A 1 70 ? -21.597 -1.788 -5.991 1.00 54.34 70 CYS A CA 1
ATOM 528 C C . CYS A 1 70 ? -21.133 -2.642 -7.185 1.00 54.34 70 CYS A C 1
ATOM 530 O O . CYS A 1 70 ? -21.502 -2.348 -8.320 1.00 54.34 70 CYS A O 1
ATOM 532 N N . ALA A 1 71 ? -20.373 -3.714 -6.948 1.00 54.75 71 ALA A N 1
ATOM 533 C CA . ALA A 1 71 ? -20.002 -4.701 -7.959 1.00 54.75 71 ALA A CA 1
ATOM 534 C C . ALA A 1 71 ? -21.151 -5.701 -8.208 1.00 54.75 71 ALA A C 1
ATOM 536 O O . ALA A 1 71 ? -21.029 -6.900 -7.970 1.00 54.75 71 ALA A O 1
ATOM 537 N N . GLY A 1 72 ? -22.300 -5.205 -8.674 1.00 48.88 72 GLY A N 1
ATOM 538 C CA . GLY A 1 72 ? -23.339 -6.062 -9.250 1.00 48.88 72 GLY A CA 1
ATOM 539 C C . GLY A 1 72 ? -22.838 -6.739 -10.540 1.00 48.88 72 GLY A C 1
ATOM 540 O O . GLY A 1 72 ? -21.962 -6.195 -11.221 1.00 48.88 72 GLY A O 1
ATOM 541 N N . PRO A 1 73 ? -23.359 -7.921 -10.919 1.00 49.16 73 PRO A N 1
ATOM 542 C CA . PRO A 1 73 ? -22.874 -8.642 -12.087 1.00 49.16 73 PRO A CA 1
ATOM 543 C C . PRO A 1 73 ? -23.303 -7.907 -13.362 1.00 49.16 73 PRO A C 1
ATOM 545 O O . PRO A 1 73 ? -24.466 -7.962 -13.748 1.00 49.16 73 PRO A O 1
ATOM 548 N N . GLY A 1 74 ? -22.369 -7.250 -14.053 1.00 51.91 74 GLY A N 1
ATOM 549 C CA . GLY A 1 74 ? -22.590 -6.852 -15.444 1.00 51.91 74 GLY A CA 1
ATOM 550 C C . GLY A 1 74 ? -22.059 -5.485 -15.848 1.00 51.91 74 GLY A C 1
ATOM 551 O O . GLY A 1 74 ? -22.789 -4.507 -15.912 1.00 51.91 74 GLY A O 1
ATOM 552 N N . SER A 1 75 ? -20.825 -5.466 -16.332 1.00 43.66 75 SER A N 1
ATOM 553 C CA . SER A 1 75 ? -20.523 -4.769 -17.583 1.00 43.66 75 SER A CA 1
ATOM 554 C C . SER A 1 75 ? -19.458 -5.580 -18.313 1.00 43.66 75 SER A C 1
ATOM 556 O O . SER A 1 75 ? -18.261 -5.441 -18.097 1.00 43.66 75 SER A O 1
ATOM 558 N N . LYS A 1 76 ? -19.910 -6.502 -19.177 1.00 46.12 76 LYS A N 1
ATOM 559 C CA . LYS A 1 76 ? -19.044 -7.110 -20.192 1.00 46.12 76 LYS A CA 1
ATOM 560 C C . LYS A 1 76 ? -18.661 -6.013 -21.180 1.00 46.12 76 LYS A C 1
ATOM 562 O O . LYS A 1 76 ? -19.320 -5.839 -22.203 1.00 46.12 76 LYS A O 1
ATOM 567 N N . GLN A 1 77 ? -17.617 -5.259 -20.869 1.00 47.62 77 GLN A N 1
ATOM 568 C CA . GLN A 1 77 ? -17.015 -4.353 -21.829 1.00 47.62 77 GLN A CA 1
ATOM 569 C C . GLN A 1 77 ? -16.236 -5.217 -22.826 1.00 47.62 77 GLN A C 1
ATOM 571 O O . GLN A 1 77 ? -15.117 -5.646 -22.565 1.00 47.62 77 GLN A O 1
ATOM 576 N N . LYS A 1 78 ? -16.890 -5.574 -23.942 1.00 39.75 78 LYS A N 1
ATOM 577 C CA . LYS A 1 78 ? -16.228 -6.246 -25.066 1.00 39.75 78 LYS A CA 1
ATOM 578 C C . LYS A 1 78 ? -15.090 -5.335 -25.550 1.00 39.75 78 LYS A C 1
ATOM 580 O O . LYS A 1 78 ? -15.387 -4.189 -25.900 1.00 39.75 78 LYS A O 1
ATOM 585 N N . PRO A 1 79 ? -13.831 -5.802 -25.604 1.00 41.84 79 PRO A N 1
ATOM 586 C CA . PRO A 1 79 ? -12.767 -5.023 -26.216 1.00 41.84 79 PRO A CA 1
ATOM 587 C C . PRO A 1 79 ? -13.100 -4.840 -27.701 1.00 41.84 79 PRO A C 1
ATOM 589 O O . PRO A 1 79 ? -13.351 -5.811 -28.417 1.00 41.84 79 PRO A O 1
ATOM 592 N N . LYS A 1 80 ? -13.169 -3.585 -28.158 1.00 43.41 80 LYS A N 1
ATOM 593 C CA . LYS A 1 80 ? -13.194 -3.292 -29.590 1.00 43.41 80 LYS A CA 1
ATOM 594 C C . LYS A 1 80 ? -11.771 -3.467 -30.107 1.00 43.41 80 LYS A C 1
ATOM 596 O O . LYS A 1 80 ? -10.889 -2.702 -29.735 1.00 43.41 80 LYS A O 1
ATOM 601 N N . LEU A 1 81 ? -11.574 -4.492 -30.932 1.00 42.19 81 LEU A N 1
ATOM 602 C CA . LEU A 1 81 ? -10.382 -4.646 -31.755 1.00 42.19 81 LEU A CA 1
ATOM 603 C C . LEU A 1 81 ? -10.376 -3.479 -32.753 1.00 42.19 81 LEU A C 1
ATOM 605 O O . LEU A 1 81 ? -11.306 -3.351 -33.550 1.00 42.19 81 LEU A O 1
ATOM 609 N N . VAL A 1 82 ? -9.391 -2.593 -32.641 1.00 48.75 82 VAL A N 1
ATOM 610 C CA . VAL A 1 82 ? -9.134 -1.561 -33.648 1.00 48.75 82 VAL A CA 1
ATOM 611 C C . VAL A 1 82 ? -8.367 -2.247 -34.776 1.00 48.75 82 VAL A C 1
ATOM 613 O O . VAL A 1 82 ? -7.296 -2.801 -34.539 1.00 48.75 82 VAL A O 1
ATOM 616 N N . SER A 1 83 ? -8.998 -2.292 -35.947 1.00 59.06 83 SER A N 1
ATOM 617 C CA . SER A 1 83 ? -8.465 -2.776 -37.226 1.00 59.06 83 SER A CA 1
ATOM 618 C C . SER A 1 83 ? -7.556 -1.755 -37.889 1.00 59.06 83 SER A C 1
ATOM 620 O O . SER A 1 83 ? -7.942 -0.564 -37.824 1.00 59.06 83 SER A O 1
#